Protein AF-K2F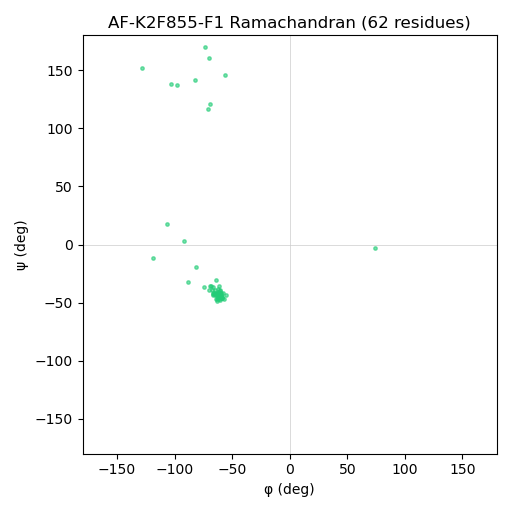855-F1 (afdb_monomer)

Foldseek 3Di:
DPDADDPVQLVVQQVVCCVVPVDGDDSVVSRVVVVVCVVVVVVVVVVVVVVVVVVVVVVVVVPD

Structure (mmCIF, N/CA/C/O backbone):
data_AF-K2F855-F1
#
_entry.id   AF-K2F855-F1
#
loop_
_atom_site.group_PDB
_atom_site.id
_atom_site.type_symbol
_atom_site.label_atom_id
_atom_site.label_alt_id
_atom_site.label_comp_id
_atom_site.label_asym_id
_atom_site.label_entity_id
_atom_site.label_seq_id
_atom_site.pdbx_PDB_ins_code
_atom_site.Cartn_x
_atom_site.Cartn_y
_atom_site.Cartn_z
_atom_site.occupancy
_atom_site.B_iso_or_equiv
_atom_site.auth_seq_id
_atom_site.auth_comp_id
_atom_site.auth_asym_id
_a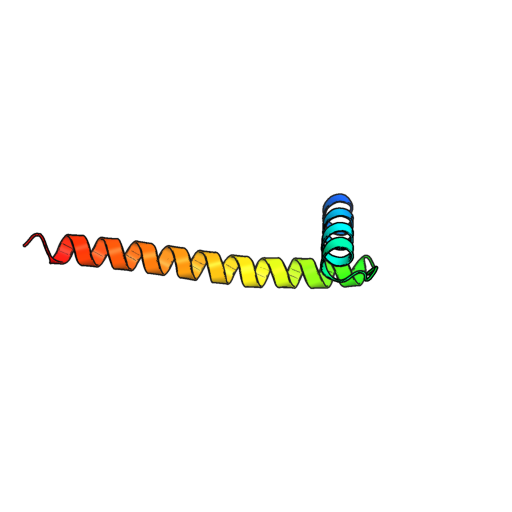tom_site.auth_atom_id
_atom_site.pdbx_PDB_model_num
ATOM 1 N N . MET A 1 1 ? -6.541 17.263 -12.736 1.00 42.41 1 MET A N 1
ATOM 2 C CA . MET A 1 1 ? -5.266 16.917 -12.074 1.00 42.41 1 MET A CA 1
ATOM 3 C C . MET A 1 1 ? -5.373 15.483 -11.593 1.00 42.41 1 MET A C 1
ATOM 5 O O . MET A 1 1 ? -6.222 15.225 -10.751 1.00 42.41 1 MET A O 1
ATOM 9 N N . GLN A 1 2 ? -4.590 14.554 -12.146 1.00 58.03 2 GLN A N 1
ATOM 10 C CA . GLN A 1 2 ? -4.344 13.288 -11.452 1.00 58.03 2 GLN A CA 1
ATOM 11 C C . GLN A 1 2 ? -3.434 13.619 -10.266 1.00 58.03 2 GLN A C 1
ATOM 13 O O . GLN A 1 2 ? -2.349 14.165 -10.452 1.00 58.03 2 GLN A O 1
ATOM 18 N N . PHE A 1 3 ? -3.921 13.400 -9.046 1.00 67.25 3 PHE A N 1
ATOM 19 C CA . PHE A 1 3 ? -3.065 13.446 -7.867 1.00 67.25 3 PHE A CA 1
ATOM 20 C C . PHE A 1 3 ? -2.140 12.231 -7.935 1.00 67.25 3 PHE A C 1
ATOM 22 O O . PHE A 1 3 ? -2.623 11.105 -7.988 1.00 67.25 3 PHE A O 1
ATOM 29 N N . HIS A 1 4 ? -0.831 12.463 -7.948 1.00 80.31 4 HIS A N 1
ATOM 30 C CA . HIS A 1 4 ? 0.155 11.394 -7.838 1.00 80.31 4 HIS A CA 1
ATOM 31 C C . HIS A 1 4 ? 0.723 11.376 -6.428 1.00 80.31 4 HIS A C 1
ATOM 33 O O . HIS A 1 4 ? 1.037 12.426 -5.859 1.00 80.31 4 HIS A O 1
ATOM 39 N N . PHE A 1 5 ? 0.882 10.177 -5.872 1.00 90.56 5 PHE A N 1
ATOM 40 C CA . PHE A 1 5 ? 1.575 10.013 -4.605 1.00 90.56 5 PHE A CA 1
ATOM 41 C C . PHE A 1 5 ? 3.075 10.289 -4.773 1.00 90.56 5 PHE A C 1
ATOM 43 O O . PHE A 1 5 ? 3.630 10.243 -5.881 1.00 90.56 5 PHE A O 1
ATOM 50 N N . SER A 1 6 ? 3.761 10.573 -3.662 1.00 94.75 6 SER A N 1
ATOM 51 C CA . SER A 1 6 ? 5.214 10.739 -3.693 1.00 94.75 6 SER A CA 1
ATOM 52 C C . SER A 1 6 ? 5.881 9.488 -4.268 1.00 94.75 6 SER A C 1
ATOM 54 O O . SER A 1 6 ? 5.400 8.364 -4.102 1.00 94.75 6 SER A O 1
ATOM 56 N N . GLU A 1 7 ? 6.986 9.681 -4.983 1.00 94.94 7 GLU A N 1
ATOM 57 C CA . GLU A 1 7 ? 7.722 8.570 -5.589 1.00 94.94 7 GLU A CA 1
ATOM 58 C C . GLU A 1 7 ? 8.174 7.552 -4.536 1.00 94.94 7 GLU A C 1
ATOM 60 O O . GLU A 1 7 ? 7.983 6.351 -4.711 1.00 94.94 7 GLU A O 1
ATOM 65 N N . GLU A 1 8 ? 8.658 8.029 -3.388 1.00 96.50 8 GLU A N 1
ATOM 66 C CA . GLU A 1 8 ? 9.030 7.168 -2.266 1.00 96.50 8 GLU A CA 1
ATOM 67 C C . GLU A 1 8 ? 7.874 6.251 -1.831 1.00 96.50 8 GLU A C 1
ATOM 69 O O . GLU A 1 8 ? 8.071 5.054 -1.599 1.00 96.50 8 GLU A O 1
ATOM 74 N N . LEU A 1 9 ? 6.652 6.786 -1.744 1.00 95.75 9 LEU A N 1
ATOM 75 C CA . LEU A 1 9 ? 5.489 6.013 -1.318 1.00 95.75 9 LEU A CA 1
ATOM 76 C C . LEU A 1 9 ? 5.084 4.974 -2.371 1.00 95.75 9 LEU A C 1
ATOM 78 O O . LEU A 1 9 ? 4.759 3.837 -2.018 1.00 95.75 9 LEU A O 1
ATOM 82 N N . ARG A 1 10 ? 5.163 5.331 -3.657 1.00 96.69 10 ARG A N 1
ATOM 83 C CA . ARG A 1 10 ? 4.928 4.401 -4.770 1.00 96.69 10 ARG A CA 1
ATOM 84 C C . ARG A 1 10 ? 5.935 3.255 -4.771 1.00 96.69 10 ARG A C 1
ATOM 86 O O . ARG A 1 10 ? 5.519 2.100 -4.840 1.00 96.69 10 ARG A O 1
ATOM 93 N N . ILE A 1 11 ? 7.224 3.548 -4.595 1.00 97.50 11 ILE A N 1
ATOM 94 C CA . ILE A 1 11 ? 8.286 2.534 -4.510 1.00 97.50 11 ILE A CA 1
ATOM 95 C C . ILE A 1 11 ? 8.028 1.582 -3.338 1.00 97.50 11 ILE A C 1
ATOM 97 O O . ILE A 1 11 ? 8.076 0.360 -3.500 1.00 97.50 11 ILE A O 1
ATOM 101 N N . ARG A 1 12 ? 7.686 2.113 -2.158 1.00 97.44 12 ARG A N 1
ATOM 102 C CA . ARG A 1 12 ? 7.337 1.282 -0.993 1.00 97.44 12 ARG A CA 1
ATOM 103 C C . ARG A 1 12 ? 6.119 0.394 -1.268 1.00 97.44 12 ARG A C 1
ATOM 105 O O . ARG A 1 12 ? 6.118 -0.774 -0.878 1.00 97.44 12 ARG A O 1
ATOM 112 N N . CYS A 1 13 ? 5.103 0.913 -1.958 1.00 97.50 13 CYS A N 1
ATOM 113 C CA . CYS A 1 13 ? 3.922 0.143 -2.352 1.00 97.50 13 CYS A CA 1
ATOM 114 C C . CYS A 1 13 ? 4.286 -0.995 -3.320 1.00 97.50 13 CYS A C 1
ATOM 116 O O . CYS A 1 13 ? 3.927 -2.147 -3.075 1.00 97.50 13 CYS A O 1
ATOM 118 N N . GLN A 1 14 ? 5.080 -0.716 -4.356 1.00 98.00 14 GLN A N 1
ATOM 119 C CA . GLN A 1 14 ? 5.581 -1.738 -5.280 1.00 98.00 14 GLN A CA 1
ATOM 120 C C . GLN A 1 14 ? 6.365 -2.834 -4.555 1.00 98.00 14 GLN A C 1
ATOM 122 O O . GLN A 1 14 ? 6.111 -4.018 -4.774 1.00 98.00 14 GLN A O 1
ATOM 127 N N . GLN A 1 15 ? 7.282 -2.460 -3.657 1.00 97.94 15 GLN A N 1
ATOM 128 C CA . GLN A 1 15 ?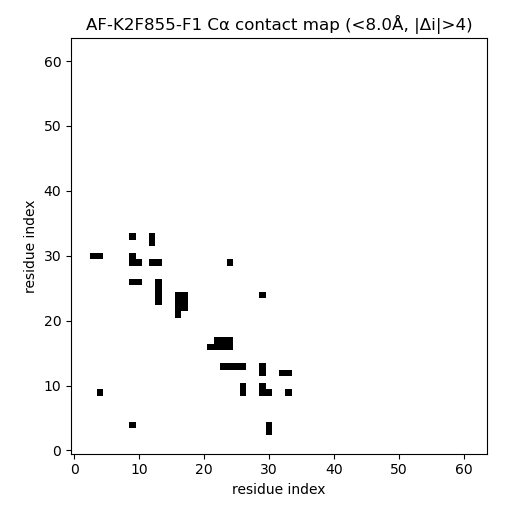 8.054 -3.414 -2.857 1.00 97.94 15 GLN A CA 1
ATOM 129 C C . GLN A 1 15 ? 7.145 -4.291 -1.990 1.00 97.94 15 GLN A C 1
ATOM 131 O O . GLN A 1 15 ? 7.350 -5.504 -1.910 1.00 97.94 15 GLN A O 1
ATOM 136 N N . LEU A 1 16 ? 6.122 -3.701 -1.366 1.00 97.25 16 LEU A N 1
ATOM 137 C CA . LEU A 1 16 ? 5.152 -4.430 -0.553 1.00 97.25 16 LEU A CA 1
ATOM 138 C C . LEU A 1 16 ? 4.355 -5.436 -1.393 1.00 97.25 16 LEU A C 1
ATOM 140 O O . LEU A 1 16 ? 4.249 -6.603 -1.009 1.00 97.25 16 LEU A O 1
ATOM 144 N N . ILE A 1 17 ? 3.820 -5.005 -2.538 1.00 97.38 17 ILE A N 1
ATOM 145 C CA . ILE A 1 17 ? 3.031 -5.863 -3.428 1.00 97.38 17 ILE A CA 1
ATOM 146 C C . ILE A 1 17 ? 3.898 -6.979 -4.012 1.00 97.38 17 ILE A C 1
ATOM 148 O O . ILE A 1 17 ? 3.490 -8.142 -3.956 1.00 97.38 17 ILE A O 1
ATOM 152 N N . LYS A 1 18 ? 5.122 -6.674 -4.458 1.00 97.88 18 LYS A N 1
ATOM 153 C CA . LYS A 1 18 ? 6.091 -7.677 -4.919 1.00 97.88 18 LYS A CA 1
ATOM 154 C C . LYS A 1 18 ? 6.403 -8.690 -3.824 1.00 97.88 18 LYS A C 1
ATOM 156 O O . LYS A 1 18 ? 6.337 -9.890 -4.067 1.00 97.88 18 LYS A O 1
ATOM 161 N N . LYS A 1 19 ? 6.654 -8.235 -2.593 1.00 97.69 19 LYS A N 1
ATOM 162 C CA . LYS A 1 19 ? 6.920 -9.118 -1.447 1.00 97.69 19 LYS A CA 1
ATOM 163 C C . LYS A 1 19 ? 5.741 -10.039 -1.121 1.00 97.69 19 LYS A C 1
ATOM 165 O O . LYS A 1 19 ? 5.959 -1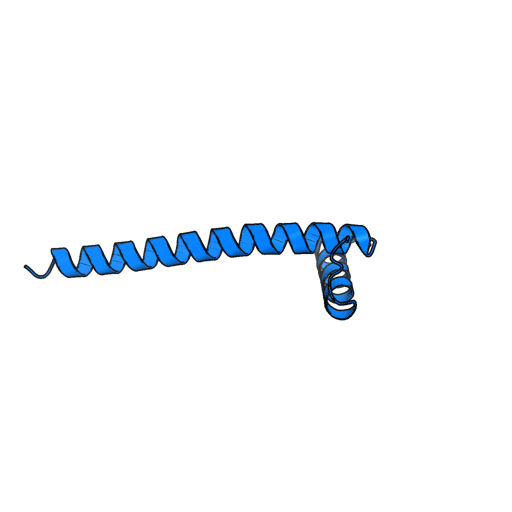1.164 -0.685 1.00 97.69 19 LYS A O 1
ATOM 170 N N . LYS A 1 20 ? 4.500 -9.569 -1.276 1.00 96.25 20 LYS A N 1
ATOM 171 C CA . LYS A 1 20 ? 3.293 -10.329 -0.906 1.00 96.25 20 LYS A CA 1
ATOM 172 C C . LYS A 1 20 ? 2.760 -11.232 -2.011 1.00 96.25 20 LYS A C 1
ATOM 174 O O . LYS A 1 20 ? 2.187 -12.269 -1.705 1.00 96.25 20 LYS A O 1
ATOM 179 N N . THR A 1 21 ? 2.917 -10.831 -3.266 1.00 96.12 21 THR A N 1
ATOM 180 C CA . THR A 1 21 ? 2.277 -11.493 -4.413 1.00 96.12 21 THR A CA 1
ATOM 181 C C . THR A 1 21 ? 3.273 -12.064 -5.418 1.00 96.12 21 THR A C 1
ATOM 183 O O . THR A 1 21 ? 2.871 -12.795 -6.317 1.00 96.12 21 THR A O 1
ATOM 186 N N . GLY A 1 22 ? 4.556 -11.709 -5.305 1.00 96.62 22 GLY A N 1
ATOM 187 C CA . GLY A 1 22 ? 5.590 -12.021 -6.292 1.00 96.62 22 GLY A CA 1
ATOM 188 C C . GLY A 1 22 ? 5.517 -11.179 -7.570 1.00 96.62 22 GLY A C 1
ATOM 189 O O . GLY A 1 22 ? 6.379 -11.329 -8.430 1.00 96.62 22 GLY A O 1
ATOM 190 N N . LYS A 1 23 ? 4.517 -10.299 -7.717 1.00 95.69 23 LYS A N 1
ATOM 191 C CA . LYS A 1 23 ? 4.285 -9.520 -8.940 1.00 95.69 23 LYS A CA 1
ATOM 192 C C . LYS A 1 23 ? 4.872 -8.118 -8.843 1.00 95.69 23 LYS A C 1
ATOM 194 O O . LYS A 1 23 ? 4.708 -7.434 -7.834 1.00 95.69 23 LYS A O 1
ATOM 199 N N . GLU A 1 24 ? 5.506 -7.683 -9.922 1.00 9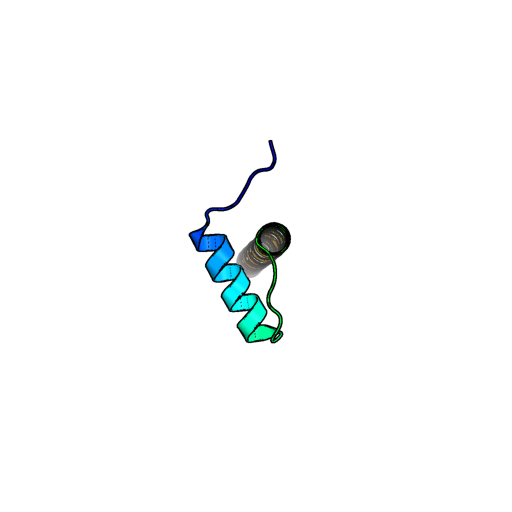6.88 24 GLU A N 1
ATOM 200 C CA . GLU A 1 24 ? 5.872 -6.283 -10.121 1.00 96.88 24 GLU A CA 1
ATOM 201 C C . GLU A 1 24 ? 4.672 -5.509 -10.667 1.00 96.88 24 GLU A C 1
ATOM 203 O O . GLU A 1 24 ? 3.897 -6.036 -11.466 1.00 96.88 24 GLU A O 1
ATOM 208 N N . ILE A 1 25 ? 4.500 -4.273 -10.201 1.00 96.69 25 ILE A N 1
ATOM 209 C CA . ILE A 1 25 ? 3.392 -3.398 -10.597 1.00 96.69 25 ILE A CA 1
ATOM 210 C C . ILE A 1 25 ? 3.940 -2.045 -11.046 1.00 96.69 25 ILE A C 1
ATOM 212 O O . ILE A 1 25 ? 4.995 -1.628 -10.570 1.00 96.69 25 ILE A O 1
ATOM 216 N N . SER A 1 26 ? 3.236 -1.346 -11.934 1.00 97.12 26 SER A N 1
ATOM 217 C CA . SER A 1 26 ? 3.619 -0.002 -12.392 1.00 97.12 26 SER A CA 1
ATOM 218 C C . SER A 1 26 ? 3.363 1.077 -11.327 1.00 97.12 26 SER A C 1
ATOM 220 O O . SER A 1 26 ? 2.703 0.829 -10.316 1.00 97.12 26 SER A O 1
ATOM 222 N N . TYR A 1 27 ? 3.856 2.300 -11.556 1.00 94.81 27 TYR A N 1
ATOM 223 C CA . TYR A 1 27 ? 3.545 3.454 -10.699 1.00 94.81 27 TYR A CA 1
ATOM 224 C C . TYR A 1 27 ? 2.050 3.798 -10.699 1.00 94.81 27 TYR A C 1
ATOM 226 O O . TYR A 1 27 ? 1.507 4.091 -9.640 1.00 94.81 27 TYR A O 1
ATOM 234 N N . GLU A 1 28 ? 1.369 3.698 -11.841 1.00 95.00 28 GLU A N 1
ATOM 235 C CA . GLU A 1 28 ? -0.085 3.915 -11.923 1.00 95.00 28 GLU A CA 1
ATOM 236 C C . GLU A 1 28 ? -0.852 2.870 -11.106 1.00 95.00 28 GLU A C 1
ATOM 238 O O . GLU A 1 28 ? -1.769 3.198 -10.357 1.00 95.00 28 GLU A O 1
ATOM 243 N N . GLN A 1 29 ? -0.438 1.602 -11.185 1.00 95.81 29 GLN A N 1
ATOM 244 C CA . GLN A 1 29 ? -1.019 0.547 -10.357 1.00 95.81 29 GLN A CA 1
ATOM 245 C C . GLN A 1 29 ? -0.731 0.788 -8.871 1.00 95.81 29 GLN A C 1
ATOM 247 O O . GLN A 1 29 ? -1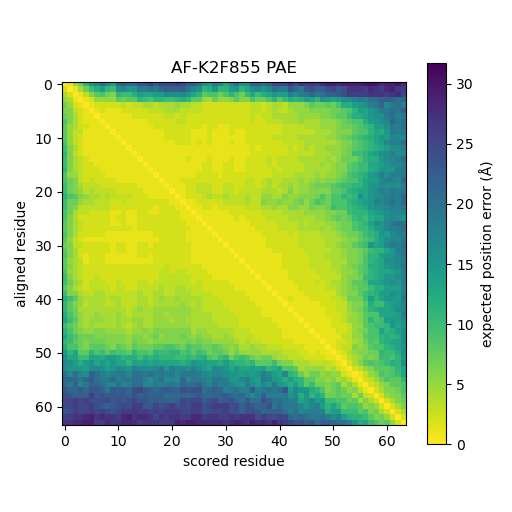.613 0.578 -8.040 1.00 95.81 29 GLN A O 1
ATOM 252 N N . ALA A 1 30 ? 0.472 1.250 -8.521 1.00 96.25 30 ALA A N 1
ATOM 253 C CA . ALA A 1 30 ? 0.813 1.609 -7.149 1.00 96.25 30 ALA A CA 1
ATOM 254 C C . ALA A 1 30 ? -0.078 2.743 -6.616 1.00 96.25 30 ALA A C 1
ATOM 256 O O . ALA A 1 30 ? -0.558 2.628 -5.489 1.00 96.25 30 ALA A O 1
ATOM 257 N N . ASP A 1 31 ? -0.357 3.772 -7.423 1.00 95.44 31 ASP A N 1
ATOM 258 C CA . ASP A 1 31 ? -1.291 4.853 -7.077 1.00 95.44 31 ASP A CA 1
ATOM 259 C C . ASP A 1 31 ? -2.701 4.293 -6.795 1.00 95.44 31 ASP A C 1
ATOM 261 O O . ASP A 1 31 ? -3.298 4.603 -5.763 1.00 95.44 31 ASP A O 1
ATOM 265 N N . MET A 1 32 ? -3.200 3.374 -7.634 1.00 95.06 32 MET A N 1
ATOM 266 C CA . MET A 1 32 ? -4.498 2.713 -7.413 1.00 95.06 32 MET A CA 1
ATOM 267 C C . MET A 1 32 ? -4.545 1.899 -6.108 1.00 95.06 32 MET A C 1
ATOM 269 O O . MET A 1 32 ? -5.548 1.929 -5.389 1.00 95.06 32 MET A O 1
ATOM 273 N N . TYR A 1 33 ? -3.474 1.165 -5.784 1.00 95.56 33 TYR A N 1
ATOM 274 C CA . TYR A 1 33 ? -3.383 0.410 -4.529 1.00 95.56 33 TYR A CA 1
ATOM 275 C C . TYR A 1 33 ? -3.329 1.332 -3.309 1.00 95.56 33 TYR A C 1
ATOM 277 O O . TYR A 1 33 ? -4.002 1.060 -2.314 1.00 95.56 33 TYR A O 1
ATOM 285 N N . LEU A 1 34 ? -2.561 2.421 -3.378 1.00 95.56 34 LEU A N 1
ATOM 286 C CA . LEU A 1 34 ? -2.450 3.399 -2.295 1.00 95.56 34 LEU A CA 1
ATOM 287 C C . LEU A 1 34 ? -3.800 4.062 -1.995 1.00 95.56 34 LEU A C 1
ATOM 289 O O . LEU A 1 34 ? -4.187 4.157 -0.828 1.00 95.56 34 LEU A O 1
ATOM 293 N N . ASP A 1 35 ? -4.565 4.408 -3.030 1.00 94.75 35 ASP A N 1
ATOM 294 C CA . ASP A 1 35 ? -5.936 4.905 -2.887 1.00 94.75 35 ASP A CA 1
ATOM 295 C C . ASP A 1 35 ? -6.857 3.888 -2.197 1.00 94.75 35 ASP A C 1
ATOM 297 O O . ASP A 1 35 ? -7.642 4.235 -1.305 1.00 94.75 35 ASP A O 1
ATOM 301 N N . ALA A 1 36 ? -6.766 2.614 -2.588 1.00 94.56 36 ALA A N 1
ATOM 302 C CA . ALA A 1 36 ? -7.539 1.546 -1.962 1.00 94.56 36 ALA A CA 1
ATOM 303 C C . ALA A 1 36 ? -7.157 1.366 -0.482 1.00 94.56 36 ALA A C 1
ATOM 305 O O . ALA A 1 36 ? -8.039 1.256 0.375 1.00 94.56 36 ALA A O 1
ATOM 306 N N . PHE A 1 37 ? -5.861 1.405 -0.160 1.00 94.06 37 PHE A N 1
ATOM 307 C CA . PHE A 1 37 ? -5.374 1.325 1.217 1.00 94.06 37 PHE A CA 1
ATOM 308 C C . PHE A 1 37 ? -5.862 2.491 2.072 1.00 94.06 37 PHE A C 1
ATOM 310 O O . PHE A 1 37 ? -6.304 2.259 3.197 1.00 94.06 37 PHE A O 1
ATOM 317 N N . GLY A 1 38 ? -5.860 3.718 1.546 1.00 93.94 38 GLY A N 1
ATOM 318 C CA . GLY A 1 38 ? -6.391 4.884 2.254 1.00 93.94 38 GLY A CA 1
ATOM 319 C C . GLY A 1 38 ? -7.867 4.716 2.626 1.00 93.94 38 GLY A C 1
ATOM 320 O O . GLY A 1 38 ? -8.251 4.926 3.780 1.00 93.94 38 GLY A O 1
ATOM 321 N N . LYS A 1 39 ? -8.693 4.249 1.680 1.00 94.69 39 LYS A N 1
ATOM 322 C CA . LYS A 1 39 ? -10.130 4.003 1.905 1.00 94.69 39 LYS A CA 1
ATOM 323 C C . LYS A 1 39 ? -10.370 2.922 2.963 1.00 94.69 39 LYS A C 1
ATOM 325 O O . LYS A 1 39 ? -11.159 3.129 3.886 1.00 94.69 39 LYS A O 1
ATOM 330 N N . VAL A 1 40 ? -9.668 1.791 2.867 1.00 95.38 40 VAL A N 1
ATOM 331 C CA . VAL A 1 40 ? -9.782 0.686 3.837 1.00 95.38 40 VAL A CA 1
ATOM 332 C C . VAL A 1 40 ? -9.266 1.101 5.218 1.00 95.38 40 VAL A C 1
ATOM 334 O O . VAL A 1 40 ? -9.906 0.807 6.231 1.00 95.38 40 VAL A O 1
ATOM 337 N N . GLY A 1 41 ? -8.150 1.829 5.276 1.00 95.00 41 GLY A N 1
ATOM 338 C CA . GLY A 1 41 ? -7.594 2.358 6.519 1.00 95.00 41 GLY A CA 1
ATOM 339 C C . GLY A 1 41 ? -8.574 3.288 7.232 1.00 95.00 41 GLY A C 1
ATOM 340 O O . GLY A 1 41 ? -8.815 3.131 8.428 1.00 95.00 41 GLY A O 1
ATOM 341 N N . MET A 1 42 ? -9.227 4.191 6.496 1.00 94.75 42 MET A N 1
ATOM 342 C CA . MET A 1 42 ? -10.215 5.111 7.068 1.00 94.75 42 MET A CA 1
ATOM 343 C C . MET A 1 42 ? -11.445 4.384 7.629 1.00 94.75 42 MET A C 1
ATOM 345 O O . MET A 1 42 ? -11.914 4.712 8.722 1.00 94.75 42 MET A O 1
ATOM 349 N N . LEU A 1 43 ? -11.952 3.371 6.919 1.00 94.75 43 LEU A N 1
ATOM 350 C CA . LEU A 1 43 ? -13.043 2.525 7.417 1.00 94.75 43 LEU A CA 1
ATOM 351 C C . LEU A 1 43 ? -12.637 1.784 8.695 1.00 94.75 43 LEU A C 1
ATOM 353 O O . LEU A 1 43 ? -13.399 1.757 9.660 1.00 94.75 43 LEU A O 1
ATOM 357 N N . THR A 1 44 ? -11.419 1.243 8.723 1.00 95.25 44 THR A N 1
ATOM 358 C CA . THR A 1 44 ? -10.874 0.531 9.885 1.00 95.25 44 THR A CA 1
ATOM 359 C C . THR A 1 44 ? -10.791 1.450 11.104 1.00 95.25 44 THR A C 1
ATOM 361 O O . THR A 1 44 ? -11.282 1.097 12.176 1.00 95.25 44 THR A O 1
ATOM 364 N N . LEU A 1 45 ? -10.259 2.666 10.937 1.00 94.75 45 LEU A N 1
ATOM 365 C CA . LEU A 1 45 ? -10.203 3.669 12.006 1.00 94.75 45 LEU A CA 1
ATOM 366 C C . LEU A 1 45 ? -11.598 4.031 12.526 1.00 94.75 45 LEU A C 1
ATOM 368 O O . LEU A 1 45 ? -11.798 4.100 13.738 1.00 94.75 45 LEU A O 1
ATOM 372 N N . ARG A 1 46 ? -12.582 4.194 11.634 1.00 94.50 46 ARG A N 1
ATOM 373 C CA . ARG A 1 46 ? -13.972 4.475 12.023 1.00 94.50 46 ARG A CA 1
ATOM 374 C C . ARG A 1 46 ? -14.581 3.338 12.846 1.00 94.50 46 ARG A C 1
ATOM 376 O O . ARG A 1 46 ? -15.257 3.601 13.838 1.00 94.50 46 ARG A O 1
ATOM 383 N N . VAL A 1 47 ? -14.345 2.083 12.462 1.00 93.50 47 VAL A N 1
ATOM 384 C CA . VAL A 1 47 ? -14.819 0.916 13.226 1.00 93.50 47 VAL A CA 1
ATOM 385 C C . VAL A 1 47 ? -14.176 0.876 14.614 1.00 93.50 47 VAL A C 1
ATOM 387 O O . VAL A 1 47 ? -14.886 0.695 15.603 1.00 93.50 47 VAL A O 1
ATOM 390 N N . ILE A 1 48 ? -12.864 1.112 14.711 1.00 92.75 48 ILE A N 1
ATOM 391 C CA . ILE A 1 48 ? -12.146 1.160 15.995 1.00 92.75 48 ILE A CA 1
ATOM 392 C C . ILE A 1 48 ? -12.715 2.264 16.896 1.00 92.75 48 ILE A C 1
ATOM 394 O O . ILE A 1 48 ? -13.039 1.996 18.053 1.00 92.75 48 ILE A O 1
ATOM 398 N N . GLN A 1 49 ? -12.898 3.476 16.366 1.00 91.62 49 GLN A N 1
ATOM 399 C CA . GLN A 1 49 ? -13.479 4.602 17.106 1.00 91.62 49 GLN A CA 1
ATOM 400 C C . GLN A 1 49 ? -14.897 4.289 17.604 1.00 91.62 49 GLN A C 1
ATOM 402 O O . GLN A 1 49 ? -15.212 4.522 18.771 1.00 91.62 49 GLN A O 1
ATOM 407 N N . ASN A 1 50 ? -15.745 3.708 16.751 1.00 91.00 50 ASN A N 1
ATOM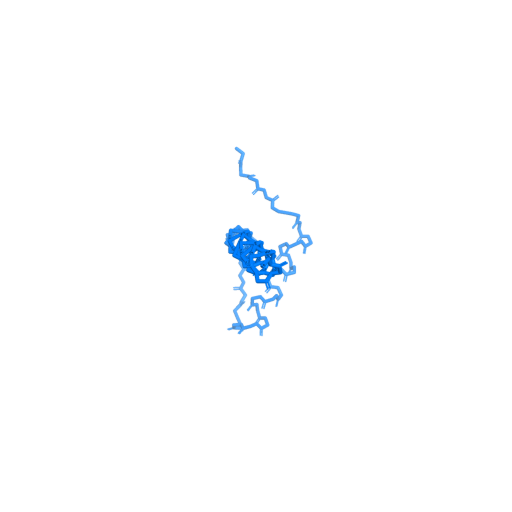 408 C CA . ASN A 1 50 ? -17.102 3.318 17.134 1.00 91.00 50 ASN A CA 1
ATOM 409 C C . ASN A 1 50 ? -17.109 2.262 18.244 1.00 91.00 50 ASN A C 1
ATOM 411 O O . ASN A 1 50 ? -17.912 2.361 19.171 1.00 91.00 50 ASN A O 1
ATOM 415 N N . ASN A 1 51 ? -16.214 1.276 18.181 1.00 87.06 51 ASN A N 1
ATOM 416 C CA . ASN A 1 51 ? -16.111 0.248 19.213 1.00 87.06 51 ASN A CA 1
ATOM 417 C C . ASN A 1 51 ? -15.632 0.833 20.548 1.00 87.06 51 ASN A C 1
ATOM 419 O O . ASN A 1 51 ? -16.239 0.553 21.576 1.00 87.06 51 ASN A O 1
ATOM 423 N N . GLN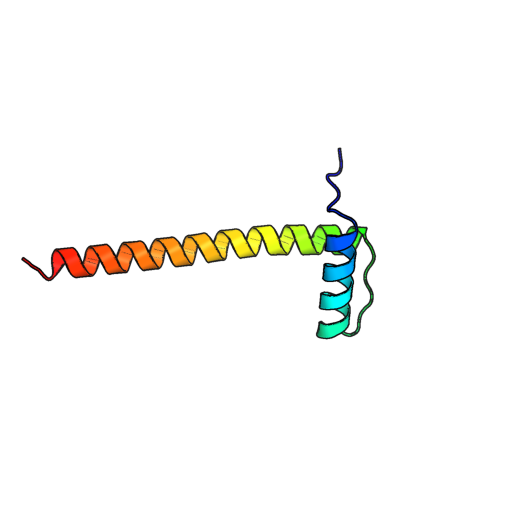 A 1 52 ? -14.627 1.715 20.538 1.00 86.38 52 GLN A N 1
ATOM 424 C CA . GLN A 1 52 ? -14.162 2.404 21.749 1.00 86.38 52 GLN A CA 1
ATOM 425 C C . GLN A 1 52 ? -15.258 3.264 22.396 1.00 86.38 52 GLN A C 1
ATOM 427 O O . GLN A 1 52 ? -15.385 3.295 23.620 1.00 86.38 52 GLN A O 1
ATOM 432 N N . ASN A 1 53 ? -16.075 3.945 21.588 1.00 78.06 53 ASN A N 1
ATOM 433 C CA . ASN A 1 53 ? -17.177 4.767 22.089 1.00 78.06 53 ASN A CA 1
ATOM 434 C C . ASN A 1 53 ? -18.306 3.923 22.703 1.00 78.06 53 ASN A C 1
ATOM 436 O O . ASN A 1 53 ? -18.886 4.330 23.709 1.00 78.06 53 ASN A O 1
ATOM 440 N N . LYS A 1 54 ? -18.587 2.735 22.149 1.00 72.00 54 LYS A N 1
ATOM 441 C CA . LYS A 1 54 ? -19.569 1.793 22.713 1.00 72.00 54 LYS A CA 1
ATOM 442 C C . LYS A 1 54 ? -19.124 1.234 24.064 1.00 72.00 54 LYS A C 1
ATOM 444 O O . LYS A 1 54 ? -19.936 1.185 24.983 1.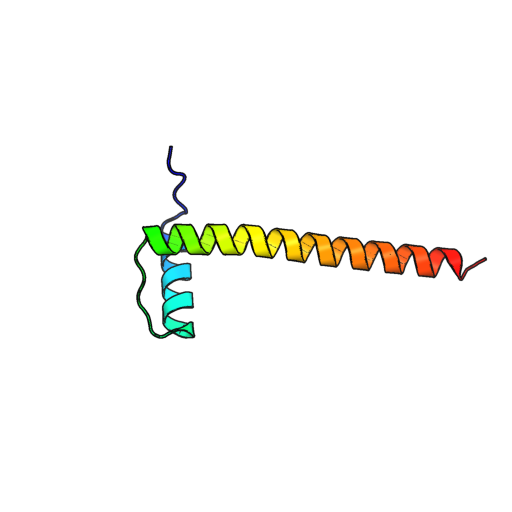00 72.00 54 LYS A O 1
ATOM 449 N N . THR A 1 55 ? -17.846 0.882 24.217 1.00 65.62 55 THR A N 1
ATOM 450 C CA . THR A 1 55 ? -17.312 0.391 25.500 1.00 65.62 55 THR A CA 1
ATOM 451 C C . THR A 1 55 ? -17.433 1.450 26.598 1.00 65.62 55 THR A C 1
ATOM 453 O O . THR A 1 55 ? -17.943 1.160 27.677 1.00 65.62 55 THR A O 1
ATOM 456 N N . LYS A 1 56 ? -17.094 2.712 26.294 1.00 64.19 56 LYS A N 1
ATOM 457 C CA . LYS A 1 56 ? -17.224 3.831 27.247 1.00 64.19 56 LYS A CA 1
ATOM 458 C C . LYS A 1 56 ? -18.672 4.122 27.662 1.00 64.19 56 LYS A C 1
ATOM 460 O O . LYS A 1 56 ? -18.903 4.588 28.774 1.00 64.19 56 LYS A O 1
ATOM 465 N N . GLN A 1 57 ? -19.653 3.878 26.788 1.00 62.00 57 GLN A N 1
ATOM 466 C CA . GLN A 1 57 ? -21.073 4.020 27.139 1.00 62.00 57 GLN A CA 1
ATOM 467 C C . GLN A 1 57 ? -21.567 2.875 28.030 1.00 62.00 57 GLN A C 1
ATOM 469 O O . GLN A 1 57 ? -22.349 3.115 28.947 1.00 62.00 57 GLN A O 1
ATOM 474 N N . HIS A 1 58 ? -21.080 1.651 27.811 1.00 59.38 58 HIS A N 1
ATOM 475 C CA . HIS A 1 58 ? -21.440 0.499 28.639 1.00 59.38 58 HIS A CA 1
ATOM 476 C C . HIS A 1 58 ? -20.906 0.614 30.076 1.00 59.38 58 HIS A C 1
ATOM 478 O O . HIS A 1 58 ? -21.621 0.293 31.021 1.00 59.38 58 HIS A O 1
ATOM 484 N N . GLU A 1 59 ? -19.687 1.127 30.256 1.00 58.72 59 GLU A N 1
ATOM 485 C CA . GLU A 1 59 ? -19.097 1.356 31.586 1.00 58.72 59 GLU A CA 1
ATOM 486 C C . GLU A 1 59 ? -19.829 2.454 32.373 1.00 58.72 59 GLU A C 1
ATOM 488 O O . GLU A 1 59 ? -20.026 2.334 33.584 1.00 58.72 59 GLU A O 1
ATOM 493 N N . LYS A 1 60 ? -20.302 3.503 31.685 1.00 57.84 60 LYS A N 1
ATOM 494 C CA . LYS A 1 60 ? -21.088 4.575 32.313 1.00 57.84 60 LYS A CA 1
ATOM 495 C C . LYS A 1 60 ? -22.468 4.106 32.778 1.00 57.84 60 LYS A C 1
ATOM 497 O O . LYS A 1 60 ? -22.920 4.549 33.826 1.00 57.84 60 LYS A O 1
ATOM 502 N N . ASN A 1 61 ? -23.110 3.205 32.035 1.00 57.38 61 ASN A N 1
ATOM 503 C CA . ASN A 1 61 ? -24.455 2.722 32.362 1.00 57.38 61 ASN A CA 1
ATOM 504 C C . ASN A 1 61 ? -24.479 1.613 33.427 1.00 57.38 61 ASN A C 1
ATOM 506 O O . ASN A 1 61 ? -25.517 1.412 34.041 1.00 57.38 61 ASN A O 1
ATOM 510 N N . ASN A 1 62 ? -23.360 0.924 33.677 1.00 52.97 62 ASN A N 1
ATOM 511 C CA . ASN A 1 62 ? -23.252 -0.100 34.730 1.00 52.97 62 ASN A CA 1
ATOM 512 C C . ASN A 1 62 ? -22.766 0.454 36.087 1.00 52.97 62 ASN A C 1
ATOM 514 O O . ASN A 1 62 ? -22.556 -0.318 37.018 1.00 52.97 62 ASN A O 1
ATOM 518 N N . SER A 1 63 ? -22.553 1.769 36.192 1.00 50.69 63 SER A N 1
ATOM 519 C CA . SER A 1 63 ? -22.081 2.445 37.412 1.00 50.69 63 SER A CA 1
ATOM 520 C C . SER A 1 63 ? -23.183 3.253 38.124 1.00 50.69 63 SER A C 1
ATOM 522 O O . SER A 1 63 ? -22.866 4.138 38.916 1.00 50.69 63 SER A O 1
ATOM 524 N N . THR A 1 64 ? -24.461 2.995 37.816 1.00 43.59 64 THR A N 1
ATOM 525 C CA . THR A 1 64 ? -25.643 3.572 38.494 1.00 43.59 64 THR A CA 1
ATOM 526 C C . THR A 1 64 ? -26.479 2.443 39.074 1.00 43.59 64 THR A C 1
ATOM 528 O O . THR A 1 64 ? -26.990 2.617 40.199 1.00 43.59 64 THR A O 1
#

Secondary structure (DSSP, 8-state):
-PPPPPHHHHHHHHHHHHHHHS----HHHHHHHHHHHHHHHHHHHHHHHHHHHHHHHHHHHT--

pLDDT: mean 86.5, std 15.93, range [42.41, 98.0]

Mean predicted aligned error: 7.68 Å

Radius of gyration: 18.63 Å; Cα contacts (8 Å, |Δi|>4): 25; chains: 1; bounding box: 35×29×51 Å

Solvent-accessible surface area (backbone atoms only — not comparable to full-atom values): 3748 Å² total; per-residue (Å²): 130,86,86,75,72,56,67,69,58,33,53,53,44,31,53,50,45,25,73,75,70,75,44,86,62,53,67,70,54,25,47,54,51,51,54,51,49,51,54,53,50,52,53,52,52,51,52,52,52,53,52,56,54,50,52,58,51,53,57,61,66,74,74,118

Nearest PDB structures (foldseek):
  6mzl-assembly1_P  TM=5.706E-01  e=4.263E+00  Homo sapiens

Sequence (64 aa):
MQFHFSEELRIRCQQLIKKKTGKEISYEQADMYLDAFGKVGMLTLRVIQNNQNKTKQHEKNNST